Protein AF-O30323-F1 (afdb_monomer_lite)

Organism: Archaeoglobus fulgidus (strain ATCC 49558 / DSM 4304 / JCM 9628 / NBRC 100126 / VC-16) (NCBI:txid224325)

Radius of gyration: 15.02 Å; chains: 1; bounding box: 40×28×39 Å

Sequence (103 aa):
MVKCPQCGFETPLVGSWQLAKTKRGKEVYLAYEVEGDELKLEIKEGMAPEGNVSRGDGVCLKCGAHIPNDEVVKQIRENEKERMLAVALLNSGRGGEGIRCAF

pLDDT: mean 83.68, std 14.9, range [41.66, 97.0]

Foldseek 3Di:
DAQDPPPRADADFWQWQFFAQDPVRWTWGWDWDDDPNDIDIDIDTHDTDGTQDDPQWGAGPPPRDIDDNVRSVVCCVVPVDDDFDDWDFDPDPPDDGDIGTTD

Structure (mmCIF, N/CA/C/O backbone):
data_AF-O30323-F1
#
_entry.id   AF-O30323-F1
#
loop_
_atom_site.group_PDB
_atom_site.id
_atom_site.type_symbol
_atom_site.label_atom_id
_atom_site.label_alt_id
_atom_site.label_comp_id
_atom_site.label_asym_id
_atom_site.label_entity_id
_atom_site.label_seq_id
_atom_site.pdbx_PDB_ins_code
_atom_site.Cartn_x
_atom_site.Cartn_y
_atom_site.Cartn_z
_atom_site.occupancy
_atom_site.B_iso_or_equiv
_atom_site.auth_seq_id
_atom_site.auth_comp_id
_atom_site.auth_asym_id
_atom_site.auth_atom_id
_atom_site.pdbx_PDB_model_num
ATOM 1 N N . MET A 1 1 ? 1.009 4.418 8.504 1.00 89.38 1 MET A N 1
ATOM 2 C CA . MET A 1 1 ? 0.245 3.150 8.502 1.00 89.38 1 MET A CA 1
ATOM 3 C C . MET A 1 1 ? -1.111 3.418 9.125 1.00 89.38 1 MET A C 1
ATOM 5 O O . MET A 1 1 ? -1.158 4.118 10.127 1.00 89.38 1 MET A O 1
ATOM 9 N N . VAL A 1 2 ? -2.187 2.874 8.560 1.00 93.38 2 VAL A N 1
ATOM 10 C CA . VAL A 1 2 ? -3.543 2.947 9.130 1.00 93.38 2 VAL A CA 1
ATOM 11 C C . VAL A 1 2 ? -4.151 1.550 9.202 1.00 93.38 2 VAL A C 1
ATOM 13 O O . VAL A 1 2 ? -3.901 0.704 8.347 1.00 93.38 2 VAL A O 1
ATOM 16 N N . LYS A 1 3 ? -4.943 1.282 10.232 1.00 94.88 3 LYS A N 1
ATOM 17 C CA . LYS A 1 3 ? -5.686 0.040 10.402 1.00 94.88 3 LYS A CA 1
ATOM 18 C C . LYS A 1 3 ? -6.974 0.090 9.586 1.00 94.88 3 LYS A C 1
ATOM 20 O O . LYS A 1 3 ? -7.789 1.001 9.735 1.00 94.88 3 LYS A O 1
ATOM 25 N N . CYS A 1 4 ? -7.182 -0.917 8.744 1.00 95.25 4 CYS A N 1
ATOM 26 C CA . CYS A 1 4 ? -8.423 -1.060 7.998 1.00 95.25 4 CYS A CA 1
ATOM 27 C C . CYS A 1 4 ? -9.592 -1.375 8.953 1.00 95.25 4 CYS A C 1
ATOM 29 O O . CYS A 1 4 ? -9.515 -2.368 9.683 1.00 95.25 4 CYS A O 1
ATOM 31 N N . PRO A 1 5 ? -10.703 -0.617 8.914 1.00 94.62 5 PRO A N 1
ATOM 32 C CA . PRO A 1 5 ? -11.858 -0.873 9.775 1.00 94.62 5 PRO A CA 1
ATOM 33 C C . PRO A 1 5 ? -12.622 -2.153 9.401 1.00 94.62 5 PRO A C 1
ATOM 35 O O . PRO A 1 5 ? -13.397 -2.652 10.208 1.00 94.62 5 PRO A O 1
ATOM 38 N N . GLN A 1 6 ? -12.423 -2.691 8.190 1.00 95.94 6 GLN A N 1
ATOM 39 C CA . GLN A 1 6 ? -13.131 -3.884 7.711 1.00 95.94 6 GLN A CA 1
ATOM 40 C C . GLN A 1 6 ? -12.403 -5.188 8.046 1.00 95.94 6 GLN A C 1
ATOM 42 O O . GLN A 1 6 ? -13.016 -6.118 8.558 1.00 95.94 6 GLN A O 1
ATOM 47 N N . CYS A 1 7 ? -11.101 -5.277 7.761 1.00 95.31 7 CYS A N 1
ATOM 48 C CA . CYS A 1 7 ? -10.333 -6.515 7.952 1.00 95.31 7 CYS A CA 1
ATOM 49 C C . CYS A 1 7 ? -9.265 -6.425 9.050 1.00 95.31 7 CYS A C 1
ATOM 51 O O . CYS A 1 7 ? -8.607 -7.419 9.338 1.00 95.31 7 CYS A O 1
ATOM 53 N N . GLY A 1 8 ? -9.056 -5.245 9.645 1.00 94.38 8 GLY A N 1
ATOM 54 C CA . GLY A 1 8 ? -8.087 -5.035 10.720 1.00 94.38 8 GLY A CA 1
ATOM 55 C C . GLY A 1 8 ? -6.618 -4.975 10.291 1.00 94.38 8 GLY A C 1
ATOM 56 O O . GLY A 1 8 ? -5.773 -4.745 11.152 1.00 94.38 8 GLY A O 1
ATOM 57 N N . PHE A 1 9 ? -6.308 -5.144 9.003 1.00 95.06 9 PHE A N 1
ATOM 58 C CA . PHE A 1 9 ? -4.942 -5.091 8.477 1.00 95.06 9 PHE A CA 1
ATOM 59 C C . PHE A 1 9 ? -4.328 -3.690 8.610 1.00 95.06 9 PHE A C 1
ATOM 61 O O . PHE A 1 9 ? -4.982 -2.694 8.287 1.00 95.06 9 PHE A O 1
ATOM 68 N N . GLU A 1 10 ? -3.069 -3.613 9.046 1.00 93.25 10 GLU A N 1
ATOM 69 C CA . GLU A 1 10 ? -2.289 -2.372 9.047 1.00 93.25 10 GLU A CA 1
ATOM 70 C C . GLU A 1 10 ? -1.767 -2.095 7.630 1.00 93.25 10 GLU A C 1
ATOM 72 O O . GLU A 1 10 ? -0.776 -2.668 7.183 1.00 93.25 10 GLU A O 1
ATOM 77 N N . THR A 1 11 ? -2.442 -1.199 6.913 1.00 93.50 11 THR A N 1
ATOM 78 C CA . THR A 1 11 ? -2.111 -0.833 5.535 1.00 93.50 11 THR A CA 1
ATOM 79 C C . THR A 1 11 ? -1.230 0.425 5.497 1.00 93.50 11 THR A C 1
ATOM 81 O O . THR A 1 11 ? -1.520 1.403 6.200 1.00 93.50 11 THR A O 1
ATOM 84 N N . PRO A 1 12 ? -0.151 0.461 4.694 1.00 93.44 12 PRO A N 1
ATOM 85 C CA . PRO A 1 12 ? 0.519 1.719 4.376 1.00 93.44 12 PRO A CA 1
ATOM 86 C C . PRO A 1 12 ? -0.389 2.587 3.499 1.00 93.44 12 PRO A C 1
ATOM 88 O O . PRO A 1 12 ? -1.299 2.072 2.846 1.00 93.44 12 PRO A O 1
ATOM 91 N N . LEU A 1 13 ? -0.150 3.898 3.501 1.00 93.00 13 LEU A N 1
ATOM 92 C CA . LEU A 1 13 ? -0.821 4.856 2.623 1.00 93.00 13 LEU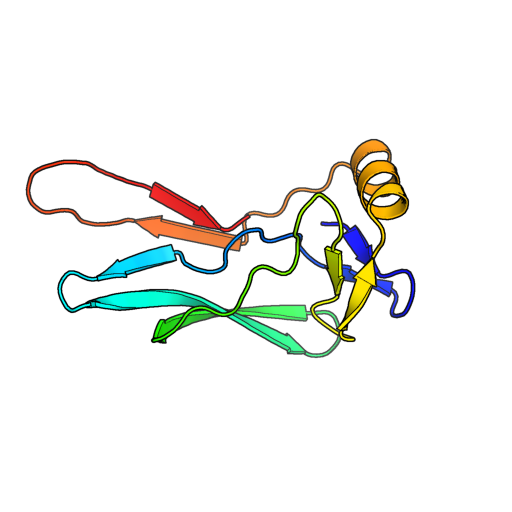 A CA 1
ATOM 93 C C . LEU A 1 13 ? 0.219 5.403 1.652 1.00 93.00 13 LEU A C 1
ATOM 95 O O . LEU A 1 13 ? 0.986 6.292 2.005 1.00 93.00 13 LEU A O 1
ATOM 99 N N . VAL A 1 14 ? 0.231 4.854 0.443 1.00 92.88 14 VAL A N 1
ATOM 100 C CA . VAL A 1 14 ? 1.266 5.090 -0.560 1.00 92.88 14 VAL A CA 1
ATOM 101 C C . VAL A 1 14 ? 0.678 5.901 -1.704 1.00 92.88 14 VAL A C 1
ATOM 103 O O . VAL A 1 14 ? -0.183 5.423 -2.444 1.00 92.88 14 VAL A O 1
ATOM 106 N N . GLY A 1 15 ? 1.131 7.147 -1.859 1.00 90.69 15 GLY A N 1
ATOM 107 C CA . GLY A 1 15 ? 0.632 8.046 -2.910 1.00 90.69 15 GLY A CA 1
ATOM 108 C C . GLY A 1 15 ? 1.113 7.671 -4.316 1.00 90.69 15 GLY A C 1
ATOM 109 O O 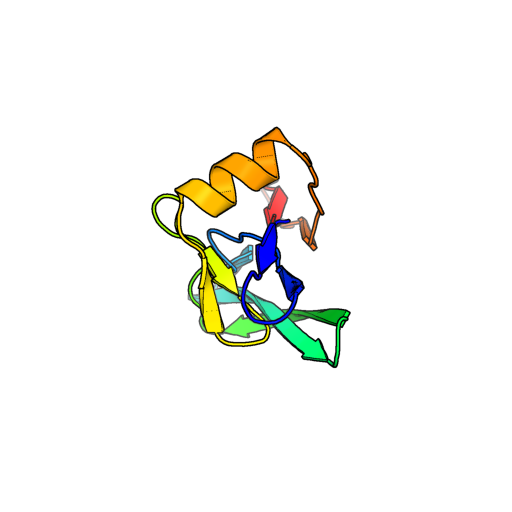. GLY A 1 15 ? 0.466 7.997 -5.308 1.00 90.69 15 GLY A O 1
ATOM 110 N N . SER A 1 16 ? 2.247 6.975 -4.421 1.00 89.56 16 SER A N 1
ATOM 111 C CA . SER A 1 16 ? 2.764 6.444 -5.682 1.00 89.56 16 SER A CA 1
ATOM 112 C C . SER A 1 16 ? 3.687 5.258 -5.425 1.00 89.56 16 SER A C 1
ATOM 114 O O . SER A 1 16 ? 4.642 5.367 -4.659 1.00 89.56 16 SER A O 1
ATOM 116 N N . TRP A 1 17 ? 3.438 4.140 -6.108 1.00 91.62 17 TRP A N 1
ATOM 117 C CA . TRP A 1 17 ? 4.312 2.961 -6.075 1.00 91.62 17 TRP A CA 1
ATOM 118 C C . TRP A 1 17 ? 5.502 3.074 -7.033 1.00 91.62 17 TRP A C 1
ATOM 120 O O . TRP A 1 17 ? 6.382 2.213 -7.048 1.00 91.62 17 TRP A O 1
ATOM 130 N N . GLN A 1 18 ? 5.549 4.124 -7.855 1.00 89.31 18 GLN A N 1
ATOM 131 C CA . GLN A 1 18 ? 6.622 4.332 -8.814 1.00 89.31 18 GLN A CA 1
ATOM 132 C C . GLN A 1 18 ? 7.893 4.822 -8.114 1.00 89.31 18 GLN A C 1
ATOM 134 O O . GLN A 1 18 ? 7.961 5.944 -7.614 1.00 89.31 18 GLN A O 1
ATOM 139 N N . LEU A 1 19 ? 8.955 4.025 -8.192 1.00 85.62 19 LEU A N 1
ATOM 140 C CA . LEU A 1 19 ? 10.266 4.386 -7.668 1.00 85.62 19 LEU A CA 1
ATOM 141 C C . LEU A 1 19 ? 11.023 5.270 -8.658 1.00 85.62 19 LEU A C 1
ATOM 143 O O . LEU A 1 19 ? 11.496 6.340 -8.293 1.00 85.62 19 LEU A O 1
ATOM 147 N N . ALA A 1 20 ? 11.116 4.892 -9.934 1.00 81.00 20 ALA A N 1
ATOM 148 C CA . ALA A 1 20 ? 11.916 5.624 -10.918 1.00 81.00 20 ALA A CA 1
ATOM 149 C C . ALA A 1 20 ? 11.431 5.438 -12.357 1.00 81.00 20 ALA A C 1
ATOM 151 O O . ALA A 1 20 ? 10.705 4.501 -12.678 1.00 81.00 20 ALA A O 1
ATOM 152 N N . LYS A 1 21 ? 11.879 6.328 -13.244 1.00 75.56 21 LYS A N 1
ATOM 153 C CA . LYS A 1 21 ? 11.795 6.135 -14.695 1.00 75.56 21 LYS A CA 1
ATOM 154 C C . LYS A 1 21 ? 13.162 5.693 -15.193 1.00 75.56 21 LYS A C 1
ATOM 156 O O . LYS A 1 21 ? 14.159 6.364 -14.934 1.00 75.56 21 LYS A O 1
ATOM 161 N N . THR A 1 22 ? 13.228 4.568 -15.893 1.00 66.62 22 THR A N 1
ATOM 162 C CA . THR A 1 22 ? 14.469 4.139 -16.544 1.00 66.62 22 THR A CA 1
ATOM 163 C C . THR A 1 22 ? 14.674 4.915 -17.843 1.00 66.62 22 THR A C 1
ATOM 165 O O . THR A 1 22 ? 13.722 5.333 -18.504 1.00 66.62 22 THR A O 1
ATOM 168 N N . LYS A 1 23 ? 15.935 5.044 -18.273 1.00 62.81 23 LYS A N 1
ATOM 169 C CA . LYS A 1 23 ? 16.304 5.708 -19.539 1.00 62.81 23 LYS A CA 1
ATOM 170 C C . LYS A 1 23 ? 15.703 5.044 -20.790 1.00 62.81 23 LYS A C 1
ATOM 172 O O . LYS A 1 23 ? 15.749 5.632 -21.862 1.00 62.81 23 LYS A O 1
ATOM 177 N N . ARG A 1 24 ? 15.156 3.828 -20.667 1.00 63.91 24 ARG A N 1
ATOM 178 C CA . ARG A 1 24 ? 14.545 3.052 -21.761 1.00 63.91 24 ARG A CA 1
ATOM 179 C C . ARG A 1 24 ? 13.012 3.116 -21.769 1.00 63.91 24 ARG A C 1
ATOM 181 O O . ARG A 1 24 ? 12.384 2.294 -22.424 1.00 63.91 24 ARG A O 1
ATOM 188 N N . GLY A 1 25 ? 12.407 4.041 -21.022 1.00 66.12 25 GLY A N 1
ATOM 189 C CA . GLY A 1 25 ? 10.950 4.216 -20.976 1.00 66.12 25 GLY A CA 1
ATOM 190 C C . GLY A 1 25 ? 10.204 3.189 -20.118 1.00 66.12 25 GLY A C 1
ATOM 191 O O . GLY A 1 25 ? 8.989 3.283 -20.005 1.00 66.12 25 GLY A O 1
ATOM 192 N N . LYS A 1 26 ? 10.905 2.240 -19.483 1.00 66.75 26 LYS A N 1
ATOM 193 C CA . LYS A 1 26 ? 10.316 1.357 -18.464 1.00 66.75 26 LYS A CA 1
ATOM 194 C C . LYS A 1 26 ? 10.298 2.057 -17.113 1.00 66.75 26 LYS A C 1
ATOM 196 O O . LYS A 1 26 ? 11.252 2.768 -16.787 1.00 66.75 26 LYS A O 1
ATOM 201 N N . GLU A 1 27 ? 9.270 1.838 -16.313 1.00 82.94 27 GLU A N 1
ATOM 202 C CA . GLU A 1 27 ? 9.204 2.369 -14.954 1.00 82.94 27 GLU A CA 1
ATOM 203 C C . GLU A 1 27 ? 9.652 1.289 -13.973 1.00 82.94 27 GLU A C 1
ATOM 205 O O . GLU A 1 27 ? 9.378 0.107 -14.164 1.00 82.94 27 GLU A O 1
ATOM 210 N N . VAL A 1 28 ? 10.392 1.692 -12.945 1.00 86.69 28 VAL A N 1
ATOM 211 C CA . VAL A 1 28 ? 10.699 0.838 -11.799 1.00 86.69 28 VAL A CA 1
ATOM 212 C C . VAL A 1 28 ? 9.697 1.186 -10.721 1.00 86.69 28 VAL A C 1
ATOM 214 O O . VAL A 1 28 ? 9.525 2.365 -10.396 1.00 86.69 28 VAL A O 1
ATOM 217 N N . TYR A 1 29 ? 9.046 0.179 -10.166 1.00 90.38 29 TYR A N 1
ATOM 218 C CA . TYR A 1 29 ? 8.027 0.354 -9.149 1.00 90.38 29 TYR A CA 1
ATOM 219 C C . TYR A 1 29 ? 8.171 -0.690 -8.051 1.00 90.38 29 TYR A C 1
ATOM 221 O O . TYR A 1 29 ? 8.818 -1.726 -8.222 1.00 90.38 29 TYR A O 1
ATOM 229 N N . LEU A 1 30 ? 7.579 -0.378 -6.908 1.00 91.56 30 LEU A N 1
ATOM 230 C CA . LEU A 1 30 ? 7.475 -1.280 -5.782 1.00 91.56 30 LEU A CA 1
ATOM 231 C C . LEU A 1 30 ? 6.164 -2.059 -5.920 1.00 91.56 30 LEU A C 1
ATOM 233 O O . LEU A 1 30 ? 5.079 -1.502 -5.776 1.00 91.56 30 LEU A O 1
ATOM 237 N N . ALA A 1 31 ? 6.264 -3.334 -6.273 1.00 92.25 31 ALA A N 1
ATOM 238 C CA . ALA A 1 31 ? 5.151 -4.265 -6.234 1.00 92.25 31 ALA A CA 1
ATOM 239 C C . ALA A 1 31 ? 4.916 -4.721 -4.793 1.00 92.25 31 ALA A C 1
ATOM 241 O O . ALA A 1 31 ? 5.855 -4.783 -3.995 1.00 92.25 31 ALA A O 1
ATOM 242 N N . TYR A 1 32 ? 3.674 -5.072 -4.480 1.00 93.25 32 TYR A N 1
ATOM 243 C CA . TYR A 1 32 ? 3.312 -5.614 -3.183 1.00 93.25 32 TYR A CA 1
ATOM 244 C C . TYR A 1 32 ? 2.439 -6.859 -3.325 1.00 93.25 32 TYR A C 1
ATOM 246 O O . TYR A 1 32 ? 1.688 -6.999 -4.290 1.00 93.25 32 TYR A O 1
ATOM 254 N N . GLU A 1 33 ? 2.528 -7.735 -2.333 1.00 93.81 33 GLU A N 1
ATOM 255 C CA . GLU A 1 33 ? 1.640 -8.875 -2.137 1.00 93.81 33 GLU A CA 1
ATOM 256 C C . GLU A 1 33 ? 1.313 -8.985 -0.646 1.00 93.81 33 GLU A C 1
ATOM 258 O O . GLU A 1 33 ? 2.174 -8.740 0.202 1.00 93.81 33 GLU A O 1
ATOM 263 N N . VAL A 1 34 ? 0.061 -9.302 -0.317 1.00 93.88 34 VAL A N 1
ATOM 264 C CA . VAL A 1 34 ? -0.366 -9.482 1.074 1.00 93.88 34 VAL A CA 1
ATOM 265 C C . VAL A 1 34 ? -0.591 -10.964 1.332 1.00 93.88 34 VAL A C 1
ATOM 267 O O . VAL A 1 34 ? -1.532 -11.553 0.803 1.00 93.88 34 VAL A O 1
ATOM 270 N N . GLU A 1 35 ? 0.244 -11.550 2.184 1.00 92.56 35 GLU A N 1
ATOM 271 C CA . GLU A 1 35 ? 0.114 -12.933 2.639 1.00 92.56 35 GLU A CA 1
ATOM 272 C C . GLU A 1 35 ? -0.281 -12.947 4.118 1.00 92.56 35 GLU A C 1
ATOM 274 O O . GLU A 1 35 ? 0.515 -12.642 5.007 1.00 92.56 35 GLU A O 1
ATOM 279 N N . GLY A 1 36 ? -1.543 -13.277 4.402 1.00 90.75 36 GLY A N 1
ATOM 280 C CA . GLY A 1 36 ? -2.074 -13.200 5.763 1.00 90.75 36 GLY A CA 1
ATOM 281 C C . GLY A 1 36 ? -2.081 -11.756 6.273 1.00 90.75 36 GLY A C 1
ATOM 282 O O . GLY A 1 36 ? -2.885 -10.950 5.806 1.00 90.75 36 GLY A O 1
ATOM 283 N N . ASP A 1 37 ? -1.212 -11.443 7.234 1.00 88.62 37 ASP A N 1
ATOM 284 C CA . ASP A 1 37 ? -1.008 -10.088 7.775 1.00 88.62 37 ASP A CA 1
ATOM 285 C C . ASP A 1 37 ? 0.380 -9.514 7.445 1.00 88.62 37 ASP A C 1
ATOM 287 O O . ASP A 1 37 ? 0.756 -8.454 7.947 1.00 88.62 37 ASP A O 1
ATOM 291 N N . GLU A 1 38 ? 1.136 -10.180 6.570 1.00 90.06 38 GLU A N 1
ATOM 292 C CA . GLU A 1 38 ? 2.440 -9.712 6.115 1.00 90.06 38 GLU A CA 1
ATOM 293 C C . GLU A 1 38 ? 2.341 -9.038 4.741 1.00 90.06 38 GLU A C 1
ATOM 295 O O . GLU A 1 38 ? 1.710 -9.548 3.814 1.00 90.06 38 GLU A O 1
ATOM 300 N N . LEU A 1 39 ? 2.987 -7.876 4.613 1.00 91.25 39 LEU A N 1
ATOM 301 C CA . LEU A 1 39 ? 3.155 -7.162 3.350 1.00 91.25 39 LEU A CA 1
ATOM 302 C C . LEU A 1 39 ? 4.522 -7.506 2.759 1.00 91.25 39 LEU A C 1
ATOM 304 O O . LEU A 1 39 ? 5.550 -7.047 3.267 1.00 91.25 39 LEU A O 1
ATOM 308 N N . LYS A 1 40 ? 4.527 -8.272 1.671 1.00 92.50 40 LYS A N 1
ATOM 309 C CA . LYS A 1 40 ? 5.723 -8.551 0.877 1.00 92.50 40 LYS A CA 1
ATOM 310 C C . LYS A 1 40 ? 5.892 -7.478 -0.181 1.00 92.50 40 LYS A C 1
ATOM 312 O O . LYS A 1 40 ? 4.925 -7.071 -0.818 1.00 92.50 40 LYS A O 1
ATOM 317 N N . LEU A 1 41 ? 7.125 -7.020 -0.356 1.00 91.38 41 LEU A N 1
ATOM 318 C CA . LEU A 1 41 ? 7.480 -5.958 -1.289 1.00 91.38 41 LEU A CA 1
ATOM 319 C C . LEU A 1 41 ? 8.566 -6.456 -2.235 1.00 91.38 41 LEU A C 1
ATOM 321 O O . LEU A 1 41 ? 9.537 -7.073 -1.799 1.00 91.38 41 LEU A O 1
ATOM 325 N N . GLU A 1 42 ? 8.422 -6.157 -3.520 1.00 90.31 42 GLU A N 1
ATOM 326 C CA . GLU A 1 42 ? 9.386 -6.541 -4.549 1.00 90.31 42 GLU A CA 1
ATOM 327 C C . GLU A 1 42 ? 9.573 -5.406 -5.557 1.00 90.31 42 GLU A C 1
ATOM 329 O O . GLU A 1 42 ? 8.618 -4.737 -5.947 1.00 90.31 42 GLU A O 1
ATOM 334 N N . ILE A 1 43 ? 10.805 -5.182 -6.009 1.00 88.94 43 ILE A N 1
ATOM 335 C CA . ILE A 1 43 ? 11.082 -4.202 -7.061 1.00 88.94 43 ILE A CA 1
ATOM 336 C C . ILE A 1 43 ? 10.834 -4.855 -8.420 1.00 88.94 43 ILE A C 1
ATOM 338 O O . ILE A 1 43 ? 11.464 -5.857 -8.754 1.00 88.94 43 ILE A O 1
ATOM 342 N N . LYS A 1 44 ? 9.958 -4.253 -9.228 1.00 90.06 44 LYS A N 1
ATOM 343 C CA . LYS A 1 44 ? 9.645 -4.712 -10.588 1.00 90.06 44 LYS A CA 1
ATOM 344 C C . LYS A 1 44 ? 9.853 -3.604 -11.613 1.00 90.06 44 LYS A C 1
ATOM 346 O O . LYS A 1 44 ? 9.783 -2.414 -11.303 1.00 90.06 44 LYS A O 1
ATOM 351 N N . GLU A 1 45 ? 10.096 -4.012 -12.856 1.00 88.06 45 GLU A N 1
ATOM 352 C CA . GLU A 1 45 ? 10.043 -3.131 -14.024 1.00 88.06 45 GLU A CA 1
ATOM 353 C C . GLU A 1 45 ? 8.706 -3.311 -14.746 1.00 88.06 45 GLU A C 1
ATOM 355 O O . GLU A 1 45 ? 8.276 -4.439 -14.984 1.00 88.06 45 GLU A O 1
ATOM 360 N N . GLY A 1 46 ? 8.066 -2.217 -15.147 1.00 88.12 46 GLY A N 1
ATOM 361 C CA . GLY A 1 46 ? 6.800 -2.268 -15.871 1.00 88.12 46 GLY A CA 1
ATOM 362 C C . GLY A 1 46 ? 5.977 -1.004 -15.691 1.00 88.12 46 GLY A C 1
ATOM 363 O O . GLY A 1 46 ? 6.536 0.084 -15.588 1.00 88.12 46 GLY A O 1
ATOM 364 N N . MET A 1 47 ? 4.655 -1.167 -15.680 1.00 86.12 47 MET A N 1
ATOM 365 C CA . MET A 1 47 ? 3.698 -0.110 -15.361 1.00 86.12 47 MET A CA 1
ATOM 366 C C . MET A 1 47 ? 3.400 -0.157 -13.862 1.00 86.12 47 MET A C 1
ATOM 368 O O . MET A 1 47 ? 2.993 -1.201 -13.350 1.00 86.12 47 MET A O 1
ATOM 372 N N . ALA A 1 48 ? 3.627 0.954 -13.161 1.00 88.62 48 ALA A N 1
ATOM 373 C CA . ALA A 1 48 ? 3.376 1.019 -11.726 1.00 88.62 48 ALA A CA 1
ATOM 374 C C . ALA A 1 48 ? 1.866 0.935 -11.426 1.00 88.62 48 ALA A C 1
ATOM 376 O O . ALA A 1 48 ? 1.077 1.554 -12.145 1.00 88.62 48 ALA A O 1
ATOM 377 N N . PRO A 1 49 ? 1.448 0.220 -10.366 1.00 89.81 49 PRO A N 1
ATOM 378 C CA . PRO A 1 49 ? 0.074 0.294 -9.892 1.00 89.81 49 PRO A CA 1
ATOM 379 C C . PRO A 1 49 ? -0.225 1.689 -9.329 1.00 89.81 49 PRO A C 1
ATOM 381 O O . PRO A 1 49 ? 0.677 2.417 -8.897 1.00 89.81 49 PRO A O 1
ATOM 384 N N . GLU A 1 50 ? -1.506 2.050 -9.303 1.00 90.50 50 GLU A N 1
ATOM 385 C CA . GLU A 1 50 ? -1.953 3.289 -8.671 1.00 90.50 50 GLU A CA 1
ATOM 386 C C . GLU A 1 50 ? -1.685 3.269 -7.163 1.00 90.50 50 GLU A C 1
ATOM 388 O O . GLU A 1 50 ? -1.736 2.223 -6.508 1.00 90.50 50 GLU A O 1
ATOM 393 N N . GLY A 1 51 ? -1.381 4.446 -6.612 1.00 92.56 51 GLY A N 1
ATOM 394 C CA . GLY A 1 51 ? -1.283 4.633 -5.170 1.00 92.56 51 GLY A CA 1
ATOM 395 C C . GLY A 1 51 ? 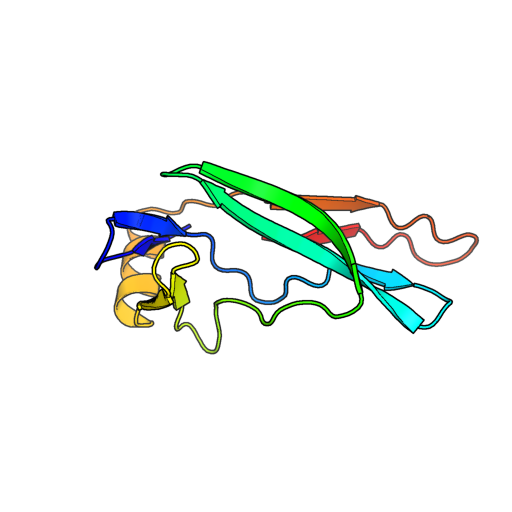-2.587 4.242 -4.477 1.00 92.56 51 GLY A C 1
ATOM 396 O O . GLY A 1 51 ? -3.672 4.402 -5.033 1.00 92.56 51 GLY A O 1
ATOM 397 N N . ASN A 1 52 ? -2.492 3.743 -3.248 1.00 94.56 52 ASN A N 1
ATOM 398 C CA . ASN A 1 52 ? -3.666 3.360 -2.462 1.00 94.56 52 ASN A CA 1
ATOM 399 C C . ASN A 1 52 ? -4.137 4.481 -1.524 1.00 94.56 52 ASN A C 1
ATOM 401 O O . ASN A 1 52 ? -4.879 4.220 -0.580 1.00 94.56 52 ASN A O 1
ATOM 405 N N . VAL A 1 53 ? -3.695 5.716 -1.761 1.00 94.31 53 VAL A N 1
ATOM 406 C CA . VAL A 1 53 ? -4.222 6.914 -1.111 1.00 94.31 53 VAL A CA 1
ATOM 407 C C . VAL A 1 53 ? -4.373 8.030 -2.137 1.00 94.31 53 VAL A C 1
ATOM 409 O O . VAL A 1 53 ? -3.472 8.284 -2.937 1.00 94.31 53 VAL A O 1
ATOM 412 N N . SER A 1 54 ? -5.512 8.714 -2.110 1.00 92.12 54 SER A N 1
ATOM 413 C CA . SER A 1 54 ? -5.775 9.875 -2.957 1.00 92.12 54 SER A CA 1
ATOM 414 C C . SER A 1 54 ? -6.681 10.847 -2.220 1.00 92.12 54 SER A C 1
ATOM 416 O O . SER A 1 54 ? -7.689 10.453 -1.649 1.00 92.12 54 SER A O 1
ATOM 418 N N . ARG A 1 55 ? -6.310 12.134 -2.203 1.00 88.62 55 ARG A N 1
ATOM 419 C CA . ARG A 1 55 ? -7.058 13.212 -1.515 1.00 88.62 55 ARG A CA 1
ATOM 420 C C . ARG A 1 55 ? -7.340 12.960 -0.019 1.00 88.62 55 ARG A C 1
ATOM 422 O O . ARG A 1 55 ? -8.219 13.598 0.549 1.00 88.62 55 ARG A O 1
ATOM 429 N N . GLY A 1 56 ? -6.549 12.098 0.619 1.00 88.00 56 GLY A N 1
ATOM 430 C CA . GLY A 1 56 ? -6.682 11.729 2.032 1.00 88.00 56 GLY A CA 1
ATOM 431 C C . GLY A 1 56 ? -7.478 10.445 2.273 1.00 88.00 56 GLY A C 1
ATOM 432 O O . GLY A 1 56 ? -7.361 9.874 3.351 1.00 88.00 56 GLY A O 1
ATOM 433 N N . ASP A 1 57 ? -8.208 9.947 1.276 1.00 93.69 57 ASP A N 1
ATOM 434 C CA . ASP A 1 57 ? -8.905 8.664 1.344 1.00 93.69 57 ASP A CA 1
ATOM 435 C C . ASP A 1 57 ? -7.963 7.515 0.976 1.00 93.69 57 ASP A C 1
ATOM 437 O O . ASP A 1 57 ? -7.212 7.592 -0.002 1.00 93.69 57 ASP A O 1
ATOM 441 N N . GLY A 1 58 ? -7.991 6.451 1.776 1.00 95.38 58 GLY A N 1
ATOM 442 C CA . GLY A 1 58 ? -7.155 5.267 1.613 1.00 95.38 58 GLY A CA 1
ATOM 443 C C . GLY A 1 58 ? -7.917 4.062 1.064 1.00 95.38 58 GLY A C 1
ATOM 444 O O . GLY A 1 58 ? -9.134 3.953 1.187 1.00 95.38 58 GLY A O 1
ATOM 445 N N . VAL A 1 59 ? -7.184 3.099 0.513 1.00 96.81 59 VAL A N 1
ATOM 446 C CA . VAL A 1 59 ? -7.690 1.775 0.133 1.00 96.81 59 VAL A CA 1
ATOM 447 C C . VAL A 1 59 ? -6.831 0.706 0.801 1.00 96.81 59 VAL A C 1
ATOM 449 O O . VAL A 1 59 ? -5.600 0.747 0.750 1.00 96.81 59 VAL A O 1
ATOM 452 N N . CYS A 1 60 ? -7.473 -0.265 1.448 1.00 96.12 60 CYS A N 1
ATOM 453 C CA . CYS A 1 60 ? -6.772 -1.366 2.099 1.00 96.12 60 CYS A CA 1
ATOM 454 C C . CYS A 1 60 ? -6.116 -2.298 1.072 1.00 96.12 60 CYS A C 1
ATOM 456 O O . CYS A 1 60 ? -6.813 -2.880 0.243 1.00 96.12 60 CYS A O 1
ATOM 458 N N . LEU A 1 61 ? -4.803 -2.529 1.195 1.00 95.31 61 LEU A N 1
ATOM 459 C CA . LEU A 1 61 ? -4.070 -3.435 0.297 1.00 95.31 61 LEU A CA 1
ATOM 460 C C . LEU A 1 61 ? -4.489 -4.910 0.415 1.00 95.31 61 LEU A C 1
ATOM 462 O O . LEU A 1 61 ? -4.258 -5.680 -0.509 1.00 95.31 61 LEU A O 1
ATOM 466 N N . LYS A 1 62 ? -5.102 -5.312 1.539 1.00 95.56 62 LYS A N 1
ATOM 467 C CA . LYS A 1 62 ? -5.523 -6.700 1.787 1.00 95.56 62 LYS A CA 1
ATOM 468 C C . LYS A 1 62 ? -6.912 -7.009 1.230 1.00 95.56 62 LYS A C 1
ATOM 470 O O . LYS A 1 62 ? -7.093 -8.007 0.548 1.00 95.56 62 LYS A O 1
ATOM 475 N N . CYS A 1 63 ? -7.910 -6.191 1.570 1.00 95.38 63 CYS A N 1
ATOM 476 C CA . CYS A 1 63 ? -9.313 -6.473 1.239 1.00 95.38 63 CYS A CA 1
ATOM 477 C C . CYS A 1 63 ? -9.938 -5.490 0.240 1.00 95.38 63 CYS A C 1
ATOM 479 O O . CYS A 1 63 ? -11.106 -5.650 -0.099 1.00 95.38 63 CYS A O 1
ATOM 481 N N . GLY A 1 64 ? -9.210 -4.457 -0.194 1.00 95.19 64 GLY A N 1
ATOM 482 C CA . GLY A 1 64 ? -9.713 -3.448 -1.132 1.00 95.19 64 GLY A CA 1
ATOM 483 C C . GLY A 1 64 ? -10.745 -2.479 -0.547 1.00 95.19 64 GLY A C 1
ATOM 484 O O . GLY A 1 64 ? -11.311 -1.676 -1.283 1.00 95.19 64 GLY A O 1
ATOM 485 N N . ALA A 1 65 ? -11.014 -2.531 0.761 1.00 97.00 65 ALA A N 1
ATOM 486 C CA . ALA A 1 65 ? -11.982 -1.639 1.390 1.00 97.00 65 ALA A CA 1
ATOM 487 C C . ALA A 1 65 ? -11.514 -0.176 1.373 1.00 97.00 65 ALA A C 1
ATOM 489 O O . ALA A 1 65 ? -10.346 0.114 1.647 1.00 97.00 65 ALA A O 1
ATOM 490 N N . HIS A 1 66 ? -12.459 0.730 1.124 1.00 96.81 66 HIS A N 1
ATOM 491 C CA . HIS A 1 66 ? -12.277 2.172 1.264 1.00 96.81 66 HIS A CA 1
ATOM 492 C C . HIS A 1 66 ? -12.100 2.557 2.741 1.00 96.81 66 HIS A C 1
ATOM 494 O O . HIS A 1 66 ? -12.841 2.088 3.608 1.00 96.81 66 HIS A O 1
ATOM 500 N N . ILE A 1 67 ? -11.125 3.418 3.018 1.00 96.50 67 ILE A N 1
ATOM 501 C CA . ILE A 1 67 ? -10.831 3.984 4.333 1.00 96.50 67 ILE A CA 1
ATOM 502 C C . ILE A 1 67 ? -11.030 5.497 4.206 1.00 96.50 67 ILE A C 1
ATOM 504 O O . ILE A 1 67 ? -10.229 6.146 3.530 1.00 96.50 67 ILE A O 1
ATOM 508 N N . PRO A 1 68 ? -12.085 6.060 4.810 1.00 96.06 68 PRO A N 1
ATOM 509 C CA . PRO A 1 68 ? -12.406 7.464 4.622 1.00 96.06 68 PRO A CA 1
ATOM 510 C C . PRO A 1 68 ? -11.360 8.366 5.283 1.00 96.06 68 PRO A C 1
ATOM 512 O O . PRO A 1 68 ? -10.731 7.997 6.279 1.00 96.06 68 PRO A O 1
ATOM 515 N N . ASN A 1 69 ? -11.185 9.561 4.727 1.00 95.69 69 ASN A N 1
ATOM 516 C CA . ASN A 1 69 ? -10.214 10.548 5.195 1.00 95.69 69 ASN A CA 1
ATOM 517 C C . ASN A 1 69 ? -10.346 10.872 6.698 1.00 95.69 69 ASN A C 1
ATOM 519 O O . ASN A 1 69 ? -9.339 10.989 7.390 1.00 95.69 69 ASN A O 1
ATOM 523 N N . ASP A 1 70 ? -11.563 10.965 7.244 1.00 95.69 70 ASP A N 1
ATOM 524 C CA . ASP A 1 70 ? -11.766 11.195 8.682 1.00 95.69 70 ASP A CA 1
ATOM 525 C C . ASP A 1 70 ? -11.142 10.090 9.551 1.00 95.69 70 ASP A C 1
ATOM 527 O O . ASP A 1 70 ? -10.438 10.402 10.516 1.00 95.69 70 ASP A O 1
ATOM 531 N N . GLU A 1 71 ? -11.298 8.821 9.166 1.00 94.06 71 GLU A N 1
ATOM 532 C CA . GLU A 1 71 ? -10.654 7.689 9.837 1.00 94.06 71 GLU A CA 1
ATOM 533 C C . GLU A 1 71 ? -9.133 7.710 9.659 1.00 94.06 71 GLU A C 1
ATOM 535 O O . GLU A 1 71 ? -8.400 7.471 10.619 1.00 94.06 71 GLU A O 1
ATOM 540 N N . VAL A 1 72 ? -8.639 8.044 8.462 1.00 93.19 72 VAL A N 1
ATOM 541 C CA . VAL A 1 72 ? -7.198 8.197 8.208 1.00 93.19 72 VAL A CA 1
ATOM 542 C C . VAL A 1 72 ? -6.596 9.274 9.113 1.00 93.19 72 VAL A C 1
ATOM 544 O O . VAL A 1 72 ? -5.619 9.019 9.819 1.00 93.19 72 VAL A O 1
ATOM 547 N N . VAL A 1 73 ? -7.190 10.469 9.137 1.00 93.31 73 VAL A N 1
ATOM 548 C CA . VAL A 1 73 ? -6.719 11.612 9.933 1.00 93.31 73 VAL A CA 1
ATOM 549 C C . VAL A 1 73 ? -6.777 11.304 11.421 1.00 93.31 73 VAL A C 1
ATOM 551 O O . VAL A 1 73 ? -5.833 11.621 12.146 1.00 93.31 73 VAL A O 1
ATOM 554 N N . LYS A 1 74 ? -7.863 10.683 11.885 1.00 94.06 74 LYS A N 1
ATOM 555 C CA . LYS A 1 74 ? -8.011 10.268 13.279 1.00 94.06 74 LYS A CA 1
ATOM 556 C C . LYS A 1 74 ? -6.894 9.307 13.683 1.00 94.06 74 LYS A C 1
ATOM 558 O O . LYS A 1 74 ? -6.187 9.576 14.650 1.00 94.06 74 LYS A O 1
ATOM 563 N N . GLN A 1 75 ? -6.680 8.244 12.910 1.00 93.25 75 GLN A N 1
ATOM 564 C CA . GLN A 1 75 ? -5.672 7.237 13.231 1.00 93.25 75 GLN A CA 1
ATOM 565 C C . GLN A 1 75 ? -4.248 7.787 13.184 1.00 93.25 75 GLN A C 1
ATOM 567 O O . GLN A 1 75 ? -3.457 7.447 14.055 1.00 93.25 75 GLN A O 1
ATOM 572 N N . ILE A 1 76 ? -3.924 8.658 12.223 1.00 90.88 76 ILE A N 1
ATOM 573 C CA . ILE A 1 76 ? -2.604 9.302 12.167 1.00 90.88 76 ILE A CA 1
ATOM 574 C C . ILE A 1 76 ? -2.381 10.183 13.401 1.00 90.88 76 ILE A C 1
ATOM 576 O O . ILE A 1 76 ? -1.305 10.133 13.977 1.00 90.88 76 ILE A O 1
ATOM 580 N N . ARG A 1 77 ? -3.390 10.945 13.847 1.00 89.50 77 ARG A N 1
ATOM 581 C CA . ARG A 1 77 ? -3.288 11.789 15.053 1.00 89.50 77 ARG A CA 1
ATOM 582 C C . ARG A 1 77 ? -3.163 10.987 16.346 1.00 89.50 77 ARG A C 1
ATOM 584 O O . ARG A 1 77 ? -2.498 11.433 17.272 1.00 89.50 77 ARG A O 1
ATOM 591 N N . GLU A 1 78 ? -3.853 9.854 16.440 1.00 90.62 78 GLU A N 1
ATOM 592 C CA . GLU A 1 78 ? -3.859 9.018 17.647 1.00 90.62 78 GLU A CA 1
ATOM 593 C C . GLU A 1 78 ? -2.677 8.043 17.698 1.00 90.62 78 GLU A C 1
ATOM 595 O O . GLU A 1 78 ? -2.253 7.636 18.776 1.00 90.62 78 GLU A O 1
ATOM 600 N N . ASN A 1 79 ? -2.182 7.612 16.539 1.00 79.88 79 ASN A N 1
ATOM 601 C CA . ASN A 1 79 ? -1.142 6.605 16.379 1.00 79.88 79 ASN A CA 1
ATOM 602 C C . ASN A 1 79 ? -0.254 6.968 15.182 1.00 79.88 79 ASN A C 1
ATOM 604 O O . ASN A 1 79 ? -0.360 6.387 14.097 1.00 79.88 79 ASN A O 1
ATOM 608 N N . GLU A 1 80 ? 0.655 7.915 15.409 1.00 75.12 80 GLU A N 1
ATOM 609 C CA . GLU A 1 80 ? 1.683 8.327 14.451 1.00 75.12 80 GLU A CA 1
ATOM 610 C C . GLU A 1 80 ? 2.637 7.156 14.165 1.00 75.12 80 GLU A C 1
ATOM 612 O O . GLU A 1 80 ? 3.638 6.937 14.846 1.00 75.12 80 GLU A O 1
ATOM 617 N N . LYS A 1 81 ? 2.286 6.343 13.165 1.00 80.81 81 LYS A N 1
ATOM 618 C CA . LYS A 1 81 ? 3.078 5.198 12.711 1.00 80.81 81 LYS A CA 1
ATOM 619 C C . LYS A 1 81 ? 3.528 5.414 11.279 1.00 80.81 81 LYS A C 1
ATOM 621 O O . LYS A 1 81 ? 2.726 5.313 10.347 1.00 80.81 81 LYS A O 1
ATOM 626 N N . GLU A 1 82 ? 4.822 5.601 11.091 1.00 79.31 82 GLU A N 1
ATOM 627 C CA . GLU A 1 82 ? 5.463 5.652 9.779 1.00 79.31 82 GLU A CA 1
ATOM 628 C C . GLU A 1 82 ? 6.307 4.393 9.566 1.00 79.31 82 GLU A C 1
ATOM 630 O O . GLU A 1 82 ? 6.943 3.885 10.491 1.00 79.31 82 GLU A O 1
ATOM 635 N N . ARG A 1 83 ? 6.299 3.857 8.343 1.00 83.25 83 ARG A N 1
ATOM 636 C CA . ARG A 1 83 ? 7.131 2.714 7.962 1.00 83.25 83 ARG A CA 1
ATOM 637 C C . ARG A 1 83 ? 7.776 3.020 6.624 1.00 83.25 83 ARG A C 1
ATOM 639 O O . ARG A 1 83 ? 7.083 3.226 5.640 1.00 83.25 83 ARG A O 1
ATOM 646 N N . MET A 1 84 ? 9.102 3.007 6.587 1.00 81.94 84 MET A N 1
ATOM 647 C CA . MET A 1 84 ? 9.838 3.101 5.331 1.00 81.94 84 MET A CA 1
ATOM 648 C C . MET A 1 84 ? 9.682 1.783 4.565 1.00 81.94 84 MET A C 1
ATOM 650 O O . MET A 1 84 ? 10.037 0.727 5.091 1.00 81.94 84 MET A O 1
ATOM 654 N N . LEU A 1 85 ? 9.127 1.837 3.350 1.00 84.12 85 LEU A N 1
ATOM 655 C CA . LEU A 1 85 ? 8.877 0.640 2.541 1.00 84.12 85 LEU A CA 1
ATOM 656 C C . LEU A 1 85 ? 10.079 0.292 1.663 1.00 84.12 85 LEU A C 1
ATOM 658 O O . LEU A 1 85 ? 10.487 -0.865 1.604 1.00 84.12 85 LEU A O 1
ATOM 662 N N . ALA A 1 86 ? 10.658 1.292 0.993 1.00 77.25 86 ALA A N 1
ATOM 663 C CA . ALA A 1 86 ? 11.826 1.103 0.140 1.00 77.25 86 ALA A CA 1
ATOM 664 C C . ALA A 1 86 ? 12.652 2.386 -0.017 1.00 77.25 86 ALA A C 1
ATOM 666 O O . ALA A 1 86 ? 12.113 3.496 -0.047 1.00 77.25 86 ALA A O 1
ATOM 667 N N . VAL A 1 87 ? 13.961 2.203 -0.205 1.00 72.38 87 VAL A N 1
ATOM 668 C CA . VAL A 1 87 ? 14.910 3.249 -0.605 1.00 72.38 87 VAL A CA 1
ATOM 669 C C . VAL A 1 87 ? 15.558 2.825 -1.915 1.00 72.38 87 VAL A C 1
ATOM 671 O O . VAL A 1 87 ? 16.203 1.779 -1.980 1.00 72.38 87 VAL A O 1
ATOM 674 N N . ALA A 1 88 ? 15.403 3.636 -2.960 1.00 69.06 88 ALA A N 1
ATOM 675 C CA . ALA A 1 88 ? 16.075 3.420 -4.236 1.00 69.06 88 ALA A CA 1
ATOM 676 C C . ALA A 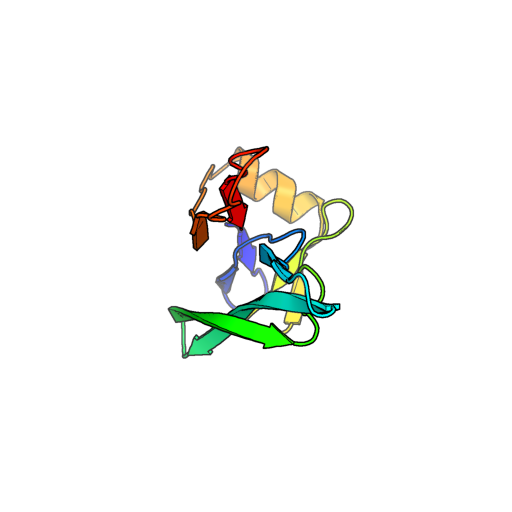1 88 ? 17.251 4.396 -4.395 1.00 69.06 88 ALA A C 1
ATOM 678 O O . ALA A 1 88 ? 17.056 5.614 -4.411 1.00 69.06 88 ALA A O 1
ATOM 679 N N . LEU A 1 89 ? 18.466 3.858 -4.550 1.00 66.38 89 LEU A N 1
ATOM 680 C CA . LEU A 1 89 ? 19.653 4.626 -4.934 1.00 66.38 89 LEU A CA 1
ATOM 681 C C . LEU A 1 89 ? 19.731 4.698 -6.460 1.00 66.38 89 LEU A C 1
ATOM 683 O O . LEU A 1 89 ? 20.044 3.714 -7.133 1.00 66.38 89 LEU A O 1
ATOM 687 N N . LEU A 1 90 ? 19.436 5.871 -7.018 1.00 64.44 90 LEU A N 1
ATOM 688 C CA . LEU A 1 90 ? 19.552 6.107 -8.452 1.00 64.44 90 LEU A CA 1
ATOM 689 C C . LEU A 1 90 ? 20.988 6.505 -8.779 1.00 64.44 90 LEU A C 1
ATOM 691 O O . LEU A 1 90 ? 21.407 7.631 -8.521 1.00 64.44 90 LEU A O 1
ATOM 695 N N . ASN A 1 91 ? 21.748 5.573 -9.356 1.00 57.06 91 ASN A N 1
ATOM 696 C CA . ASN A 1 91 ? 23.115 5.853 -9.775 1.00 57.06 91 ASN A CA 1
ATOM 697 C C . ASN A 1 91 ? 23.106 6.614 -11.115 1.00 57.06 91 ASN A C 1
ATOM 699 O O . ASN A 1 91 ? 23.164 6.036 -12.204 1.00 57.06 91 ASN A O 1
ATOM 703 N N . SER A 1 92 ? 22.964 7.935 -11.035 1.00 52.94 92 SER A N 1
ATOM 704 C CA . SER A 1 92 ? 23.024 8.841 -12.180 1.00 52.94 92 SER A CA 1
ATOM 705 C C . SER A 1 92 ? 24.485 9.160 -12.499 1.00 52.94 92 SER A C 1
ATOM 707 O O . SER A 1 92 ? 25.085 10.047 -11.897 1.00 52.94 92 SER A O 1
ATOM 709 N N . GLY A 1 93 ? 25.087 8.472 -13.472 1.00 47.84 93 GLY A N 1
ATOM 710 C CA . GLY A 1 93 ? 26.355 8.924 -14.049 1.00 47.84 93 GLY A CA 1
ATOM 711 C C . GLY A 1 93 ? 26.224 10.368 -14.559 1.00 47.84 93 GLY A C 1
ATOM 712 O O . GLY A 1 93 ? 25.534 10.593 -15.550 1.00 47.84 93 GLY A O 1
ATOM 713 N N . ARG A 1 94 ? 26.891 11.303 -13.860 1.00 45.78 94 ARG A N 1
ATOM 714 C CA . ARG A 1 94 ? 26.947 12.768 -14.059 1.00 45.78 94 ARG A CA 1
ATOM 715 C C . ARG A 1 94 ? 25.584 13.486 -14.013 1.00 45.78 94 ARG A C 1
ATOM 717 O O . ARG A 1 94 ? 24.941 13.679 -15.038 1.00 45.78 94 ARG A O 1
ATOM 724 N N . GLY A 1 95 ? 25.232 13.976 -12.820 1.00 45.06 95 GLY A N 1
ATOM 725 C CA . GLY A 1 95 ? 24.205 15.003 -12.594 1.00 45.06 95 GLY A CA 1
ATOM 726 C C . GLY A 1 95 ? 22.972 14.500 -11.841 1.00 45.06 95 GLY A C 1
ATOM 727 O O . GLY A 1 95 ? 22.076 13.925 -12.449 1.00 45.06 95 GLY A O 1
ATOM 728 N N . GLY A 1 96 ? 22.924 14.772 -10.531 1.00 41.66 96 GLY A N 1
ATOM 729 C CA . GLY A 1 96 ? 21.748 14.612 -9.667 1.00 41.66 96 GLY A CA 1
ATOM 730 C C . GLY A 1 96 ? 21.636 13.248 -8.983 1.00 41.66 96 GLY A C 1
ATOM 731 O O . GLY A 1 96 ? 21.064 12.309 -9.539 1.00 41.66 96 GLY A O 1
ATOM 732 N N . GLU A 1 97 ? 22.142 13.154 -7.753 1.00 44.06 97 GLU A N 1
ATOM 733 C CA . GLU A 1 97 ? 21.825 12.063 -6.828 1.00 44.06 97 GLU A CA 1
ATOM 734 C C . GLU A 1 97 ? 20.386 12.266 -6.331 1.00 44.06 97 GLU A C 1
ATOM 736 O O . GLU A 1 97 ? 20.092 13.222 -5.617 1.00 44.06 97 GLU A O 1
ATOM 741 N N . GLY A 1 98 ? 19.462 11.413 -6.772 1.00 52.25 98 GLY A N 1
ATOM 742 C CA . GLY A 1 98 ? 18.070 11.440 -6.332 1.00 52.25 98 GLY A CA 1
ATOM 743 C C . GLY A 1 98 ? 17.747 10.166 -5.571 1.00 52.25 98 GLY A C 1
ATOM 744 O O . GLY A 1 98 ? 17.692 9.095 -6.172 1.00 52.25 98 GLY A O 1
ATOM 745 N N . ILE A 1 99 ? 17.517 10.272 -4.264 1.00 52.97 99 ILE A N 1
ATOM 746 C CA . ILE A 1 99 ? 16.919 9.190 -3.480 1.00 52.97 99 ILE A CA 1
ATOM 747 C C . ILE A 1 99 ? 15.403 9.314 -3.645 1.00 52.97 99 ILE A C 1
ATOM 749 O O . ILE A 1 99 ? 14.835 10.363 -3.339 1.00 52.97 99 ILE A O 1
ATOM 753 N N . ARG A 1 100 ? 14.739 8.268 -4.149 1.00 60.00 100 ARG A N 1
ATOM 754 C CA . ARG A 1 100 ? 13.269 8.190 -4.135 1.00 60.00 100 ARG A CA 1
ATOM 755 C C . ARG A 1 100 ? 12.858 7.166 -3.089 1.00 60.00 100 ARG A C 1
ATOM 757 O O . ARG A 1 100 ? 13.193 5.987 -3.192 1.00 60.00 100 ARG A O 1
ATOM 764 N N . CYS A 1 101 ? 12.185 7.668 -2.062 1.00 52.91 101 CY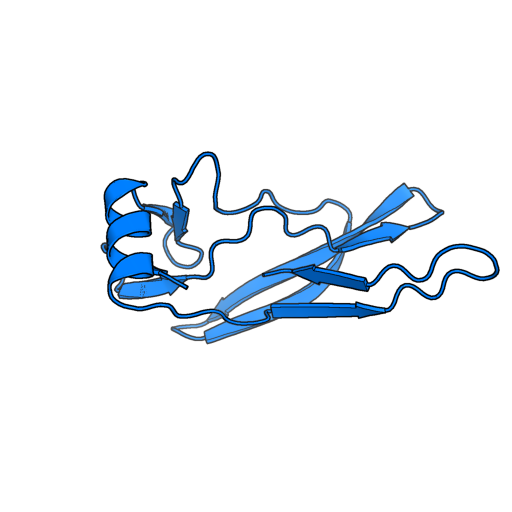S A N 1
ATOM 765 C CA . CYS A 1 101 ? 11.600 6.874 -0.996 1.00 52.91 101 CYS A CA 1
ATOM 766 C C . CYS A 1 101 ? 10.141 6.587 -1.350 1.00 52.91 101 CYS A C 1
ATOM 768 O O . CYS A 1 101 ? 9.416 7.499 -1.751 1.00 52.91 101 CYS A O 1
ATOM 770 N N . ALA A 1 102 ? 9.724 5.334 -1.194 1.00 60.28 102 ALA A N 1
ATOM 771 C CA . ALA A 1 102 ? 8.311 4.981 -1.124 1.00 60.28 102 ALA A CA 1
ATOM 772 C C . ALA A 1 102 ? 7.937 4.851 0.360 1.00 60.28 102 ALA A C 1
ATOM 774 O O . ALA A 1 102 ? 8.599 4.114 1.101 1.00 60.28 102 ALA A O 1
ATOM 775 N N . PHE A 1 103 ? 6.922 5.610 0.771 1.00 55.75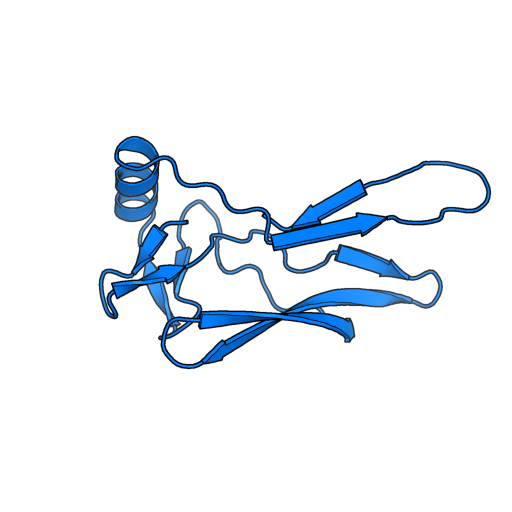 103 PHE A N 1
ATOM 776 C CA . PHE A 1 103 ? 6.370 5.674 2.126 1.00 55.75 103 PHE A CA 1
ATOM 777 C C . PHE A 1 103 ? 4.955 5.100 2.121 1.00 55.75 103 PHE A C 1
ATOM 779 O O . PHE A 1 103 ? 4.267 5.345 1.102 1.00 55.75 103 PHE A O 1
#

Secondary structure (DSSP, 8-state):
-EE-TTT--EE---SB-EEEE-TTSPEEEEEEEEETTEEEEEEEEEPPPBPSEETTEEE-TTT--EE-HHHHHHHHHH-------EEEEE--SSS--EEEEE-